Protein AF-A0A354DED5-F1 (afdb_monomer_lite)

pLDDT: mean 85.1, std 9.59, range [46.59, 94.31]

Sequence (66 aa):
VFENRFMHVDEFKRMGAQIKIEGRTAIVEGGQRLSGAQVKCTDLRAGAALLLTGLICEENTSTELT

Structure (mmCIF, N/CA/C/O backbone):
data_AF-A0A354DED5-F1
#
_entry.id   AF-A0A354DED5-F1
#
loop_
_atom_site.group_PDB
_atom_site.id
_atom_site.type_symbol
_atom_site.label_atom_id
_atom_site.label_alt_id
_atom_site.label_comp_id
_atom_site.label_asym_id
_atom_site.label_entity_id
_atom_site.label_seq_id
_atom_site.pdbx_PDB_ins_code
_atom_site.Cartn_x
_atom_site.Cartn_y
_atom_site.Cartn_z
_atom_site.occupancy
_atom_site.B_iso_or_equiv
_atom_site.auth_seq_id
_atom_site.auth_comp_id
_atom_site.auth_asym_id
_atom_site.auth_atom_id
_atom_site.pdbx_PDB_model_num
ATOM 1 N N . VAL A 1 1 ? -10.446 -13.908 12.692 1.00 46.59 1 VAL A N 1
ATOM 2 C CA . VAL A 1 1 ? -11.208 -12.658 12.462 1.00 46.59 1 VAL A CA 1
ATOM 3 C C . VAL A 1 1 ? -10.289 -11.514 12.875 1.00 46.59 1 VAL A C 1
ATOM 5 O O . VAL A 1 1 ? -9.994 -11.418 14.049 1.00 46.59 1 VAL A O 1
ATOM 8 N N . PHE A 1 2 ? -9.702 -10.790 11.915 1.00 54.28 2 PHE A N 1
ATOM 9 C CA . PHE A 1 2 ? -8.714 -9.720 12.159 1.00 54.28 2 PHE A CA 1
ATOM 10 C C . PHE A 1 2 ? -9.417 -8.358 12.172 1.00 54.28 2 PHE A C 1
ATOM 12 O O . PHE A 1 2 ? -10.184 -8.080 11.245 1.00 54.28 2 PHE A O 1
ATOM 19 N N . GLU A 1 3 ? -9.148 -7.541 13.190 1.00 53.38 3 GLU A N 1
ATOM 20 C CA . GLU A 1 3 ? -9.843 -6.268 13.438 1.00 53.38 3 GLU A CA 1
ATOM 21 C C . GLU A 1 3 ? -9.422 -5.141 12.483 1.00 53.38 3 GLU A C 1
ATOM 23 O O . GLU A 1 3 ? -10.258 -4.315 12.138 1.00 53.38 3 GLU A O 1
ATOM 28 N N . ASN A 1 4 ? -8.206 -5.176 11.924 1.00 63.34 4 ASN A N 1
ATOM 29 C CA . ASN A 1 4 ? -7.715 -4.137 11.014 1.00 63.34 4 ASN A CA 1
ATOM 30 C C . ASN A 1 4 ? -7.213 -4.722 9.685 1.00 63.34 4 ASN A C 1
ATOM 32 O O . ASN A 1 4 ? -6.071 -5.159 9.570 1.00 63.34 4 ASN A O 1
ATOM 36 N N . ARG A 1 5 ? -8.078 -4.758 8.660 1.00 74.06 5 ARG A N 1
ATOM 37 C CA . ARG A 1 5 ? -7.758 -5.364 7.348 1.00 74.06 5 ARG A CA 1
ATOM 38 C C . ARG A 1 5 ? -7.044 -4.441 6.363 1.00 74.06 5 ARG A C 1
ATOM 40 O O . ARG A 1 5 ? -6.516 -4.951 5.385 1.00 74.06 5 ARG A O 1
ATOM 47 N N . PHE A 1 6 ? -7.048 -3.131 6.595 1.00 83.88 6 PHE A N 1
ATOM 48 C CA . PHE A 1 6 ? -6.615 -2.135 5.607 1.00 83.88 6 PHE A CA 1
ATOM 49 C C . PHE A 1 6 ? -5.486 -1.224 6.105 1.00 83.88 6 PHE A C 1
ATOM 51 O O . PHE A 1 6 ? -5.241 -0.191 5.502 1.00 83.88 6 PHE A O 1
ATOM 58 N N . MET A 1 7 ? -4.775 -1.591 7.178 1.00 82.19 7 MET A N 1
ATOM 59 C CA . MET A 1 7 ? -3.694 -0.751 7.735 1.00 82.19 7 MET A CA 1
ATOM 60 C C . MET A 1 7 ? -2.587 -0.445 6.716 1.00 82.19 7 MET A C 1
ATOM 62 O O . MET A 1 7 ? -2.024 0.639 6.715 1.00 82.19 7 MET A O 1
ATOM 66 N N . HIS A 1 8 ? -2.314 -1.375 5.802 1.00 85.62 8 HIS A N 1
ATOM 67 C CA . HIS A 1 8 ? -1.317 -1.212 4.740 1.00 85.62 8 HIS A CA 1
ATOM 68 C C . HIS A 1 8 ? -1.748 -0.267 3.611 1.00 85.62 8 HIS A C 1
ATOM 70 O O . HIS A 1 8 ? -0.932 0.101 2.771 1.00 85.62 8 HIS A O 1
ATOM 76 N N . VAL A 1 9 ? -3.027 0.116 3.551 1.00 90.69 9 VAL A N 1
ATOM 77 C CA . VAL A 1 9 ? -3.550 0.959 2.469 1.00 90.69 9 VAL A CA 1
ATOM 78 C C . VAL A 1 9 ? -2.956 2.359 2.518 1.00 90.69 9 VAL A C 1
ATOM 80 O O . VAL A 1 9 ? -2.700 2.940 1.466 1.00 90.69 9 VAL A O 1
ATOM 83 N N . ASP A 1 10 ? -2.690 2.889 3.708 1.00 89.56 10 ASP A N 1
ATOM 84 C CA . ASP A 1 10 ? -2.086 4.214 3.828 1.00 89.56 10 ASP A CA 1
ATOM 85 C C . ASP A 1 10 ? -0.632 4.225 3.346 1.00 89.56 10 ASP A C 1
ATOM 87 O O . ASP A 1 10 ? -0.211 5.184 2.704 1.00 89.56 10 ASP A O 1
ATOM 91 N N . GLU A 1 11 ? 0.102 3.125 3.514 1.00 90.88 11 GLU A N 1
ATOM 92 C CA . GLU A 1 11 ? 1.444 2.982 2.941 1.00 90.88 11 GLU A CA 1
ATOM 93 C C . GLU A 1 11 ? 1.409 2.915 1.411 1.00 90.88 11 GLU A C 1
ATOM 95 O O . GLU A 1 11 ? 2.200 3.583 0.750 1.00 90.88 11 GLU A O 1
ATOM 100 N N . PHE A 1 12 ? 0.436 2.211 0.824 1.00 91.19 12 PHE A N 1
ATOM 101 C CA . PHE A 1 12 ? 0.245 2.237 -0.629 1.00 91.19 12 PHE A CA 1
ATOM 102 C C . PHE A 1 12 ? -0.074 3.641 -1.147 1.00 91.19 12 PHE A C 1
ATOM 104 O O . PHE A 1 12 ? 0.468 4.048 -2.174 1.00 91.19 12 PHE A O 1
ATOM 111 N N . LYS A 1 13 ? -0.891 4.420 -0.428 1.00 91.19 13 LYS A N 1
ATOM 112 C CA . LYS A 1 13 ? -1.148 5.826 -0.783 1.00 91.19 13 LYS A CA 1
ATOM 113 C C . LYS A 1 13 ? 0.117 6.679 -0.734 1.00 91.19 13 LYS A C 1
ATOM 115 O O . LYS A 1 13 ? 0.290 7.537 -1.593 1.00 91.19 13 LYS A O 1
ATOM 120 N N . ARG A 1 14 ? 1.026 6.435 0.220 1.00 89.62 14 ARG A N 1
ATOM 121 C CA . ARG A 1 14 ? 2.334 7.120 0.283 1.00 89.62 14 ARG A CA 1
ATOM 122 C C . ARG A 1 14 ? 3.211 6.814 -0.931 1.00 89.62 14 ARG A C 1
ATOM 124 O O . ARG A 1 14 ? 3.993 7.667 -1.330 1.00 89.62 14 ARG A O 1
ATOM 131 N N . MET A 1 15 ? 3.038 5.640 -1.534 1.00 91.00 15 MET A N 1
ATOM 132 C CA . MET A 1 15 ? 3.684 5.241 -2.790 1.00 91.00 15 MET A CA 1
ATOM 133 C C . MET A 1 15 ? 2.946 5.757 -4.040 1.00 91.00 15 MET A C 1
ATOM 135 O O . MET A 1 15 ? 3.334 5.426 -5.156 1.00 91.00 15 MET A O 1
ATOM 139 N N . GLY A 1 16 ? 1.879 6.549 -3.879 1.00 90.12 16 GLY A N 1
ATOM 140 C CA . GLY A 1 16 ? 1.097 7.118 -4.982 1.00 90.12 16 GLY A CA 1
ATOM 141 C C . GLY A 1 16 ? -0.116 6.288 -5.413 1.00 90.12 16 GLY A C 1
ATOM 142 O O . GLY A 1 16 ? -0.767 6.631 -6.399 1.00 90.12 16 GLY A O 1
ATOM 143 N N . ALA A 1 17 ? -0.463 5.213 -4.697 1.00 92.69 17 ALA A N 1
ATOM 144 C CA . ALA A 1 17 ? -1.643 4.419 -5.027 1.00 92.69 17 ALA A CA 1
ATOM 145 C C . ALA A 1 17 ? -2.941 5.162 -4.683 1.00 92.69 17 ALA A C 1
ATOM 147 O O . ALA A 1 17 ? -3.109 5.703 -3.587 1.00 92.69 17 ALA A O 1
ATOM 148 N N . GLN A 1 18 ? -3.911 5.114 -5.590 1.00 93.56 18 GLN A N 1
ATOM 149 C CA . GLN A 1 18 ? -5.215 5.729 -5.388 1.00 93.56 18 GLN A CA 1
ATOM 150 C C . GLN A 1 18 ? -6.203 4.689 -4.850 1.00 93.56 18 GLN A C 1
ATOM 152 O O . GLN A 1 18 ? -6.771 3.886 -5.589 1.00 93.56 18 GLN A O 1
ATOM 157 N N . ILE A 1 19 ? -6.365 4.673 -3.525 1.00 93.56 19 ILE A N 1
ATOM 158 C CA . ILE A 1 19 ? -7.215 3.703 -2.827 1.00 93.56 19 ILE A CA 1
ATOM 159 C C . ILE A 1 19 ? -8.168 4.431 -1.883 1.00 93.56 19 ILE A C 1
ATOM 161 O O . ILE A 1 19 ? -7.738 5.179 -1.001 1.00 93.56 19 ILE A O 1
ATOM 165 N N . LYS A 1 20 ? -9.466 4.163 -2.014 1.00 92.56 20 LYS A N 1
ATOM 166 C CA . LYS A 1 20 ? -10.515 4.665 -1.122 1.00 92.56 20 LYS A CA 1
ATOM 167 C C . LYS A 1 20 ? -11.097 3.520 -0.301 1.00 92.56 20 LYS A C 1
ATOM 169 O O . LYS A 1 20 ? -11.426 2.469 -0.843 1.00 92.56 20 LYS A O 1
ATOM 174 N N . ILE A 1 21 ? -11.243 3.725 1.006 1.00 91.12 21 ILE A N 1
ATOM 175 C CA . ILE A 1 21 ? -11.900 2.759 1.892 1.00 91.12 21 ILE A CA 1
ATOM 176 C C . ILE A 1 21 ? -13.330 3.214 2.157 1.00 91.12 21 ILE A C 1
ATOM 178 O O . ILE A 1 21 ? -13.554 4.320 2.642 1.00 91.12 21 ILE A O 1
ATOM 182 N N . GLU A 1 22 ? -14.289 2.340 1.867 1.00 91.00 22 GLU A N 1
ATOM 183 C CA . GLU A 1 22 ? -15.706 2.525 2.168 1.00 91.00 22 GLU A CA 1
ATOM 184 C C . GLU A 1 22 ? -16.186 1.359 3.038 1.00 91.00 22 GLU A C 1
ATOM 186 O O . GLU A 1 22 ? -16.495 0.262 2.567 1.00 91.00 22 GLU A O 1
ATOM 191 N N . GLY A 1 23 ? -16.185 1.576 4.357 1.00 88.19 23 GLY A N 1
ATOM 192 C CA . GLY A 1 23 ? -16.545 0.562 5.347 1.00 88.19 23 GLY A CA 1
ATOM 193 C C . GLY A 1 23 ? -15.607 -0.647 5.315 1.00 88.19 23 GLY A C 1
ATOM 194 O O . GLY A 1 23 ? -14.517 -0.618 5.880 1.00 88.19 23 GLY A O 1
ATOM 195 N N . ARG A 1 24 ? -16.051 -1.738 4.680 1.00 87.44 24 ARG A N 1
ATOM 196 C CA . ARG A 1 24 ? -15.290 -2.997 4.543 1.00 87.44 24 ARG A CA 1
ATOM 197 C C . ARG A 1 24 ? -14.777 -3.237 3.122 1.00 87.44 24 ARG A C 1
ATOM 199 O O . ARG A 1 24 ? -14.251 -4.316 2.851 1.00 87.44 24 ARG A O 1
ATOM 206 N N . THR A 1 25 ? -14.936 -2.251 2.247 1.00 89.00 25 THR A N 1
ATOM 207 C CA . THR A 1 25 ? -14.559 -2.311 0.838 1.00 89.00 25 THR A CA 1
ATOM 208 C C . THR A 1 25 ? -13.384 -1.379 0.585 1.00 89.00 25 THR A C 1
ATOM 210 O O . THR A 1 25 ? -13.381 -0.243 1.054 1.00 89.00 25 THR A O 1
ATOM 213 N N . ALA A 1 26 ? -12.399 -1.858 -0.171 1.00 91.31 26 ALA A N 1
ATOM 214 C CA . ALA A 1 26 ? -11.342 -1.029 -0.733 1.00 91.31 26 ALA A CA 1
ATOM 215 C C . ALA A 1 26 ? -11.596 -0.866 -2.232 1.00 91.31 26 ALA A C 1
ATOM 217 O O . ALA A 1 26 ? -11.667 -1.853 -2.963 1.00 91.31 26 ALA A O 1
ATOM 218 N N . ILE A 1 27 ? -11.754 0.376 -2.672 1.00 94.00 27 ILE A N 1
ATOM 219 C CA . ILE A 1 27 ? -11.886 0.758 -4.073 1.00 94.00 27 ILE A CA 1
ATOM 220 C C . ILE A 1 27 ? -10.498 1.195 -4.531 1.00 94.00 27 ILE A C 1
ATOM 222 O O . ILE A 1 27 ? -9.935 2.130 -3.965 1.00 94.00 27 ILE A O 1
ATOM 226 N N . VAL A 1 28 ? -9.940 0.489 -5.513 1.00 93.56 28 VAL A N 1
ATOM 227 C CA . VAL A 1 28 ? -8.592 0.732 -6.040 1.00 93.56 28 VAL A CA 1
ATOM 228 C C . VAL A 1 28 ? -8.716 1.270 -7.459 1.00 93.56 28 VAL A C 1
ATOM 230 O O . VAL A 1 28 ? -9.268 0.599 -8.329 1.00 93.56 28 VAL A O 1
ATOM 233 N N . GLU A 1 29 ? -8.189 2.467 -7.692 1.00 94.31 29 GLU A N 1
ATOM 234 C CA . GLU A 1 29 ? -8.099 3.080 -9.015 1.00 94.31 29 GLU A CA 1
ATOM 235 C C . GLU A 1 29 ? -6.694 2.830 -9.581 1.00 94.31 29 GLU A C 1
ATOM 237 O O . GLU A 1 29 ? -5.690 3.312 -9.056 1.00 94.31 29 GLU A O 1
ATOM 242 N N . GLY A 1 30 ? -6.618 1.996 -10.621 1.00 89.25 30 GLY A N 1
ATOM 243 C CA . GLY A 1 30 ? -5.362 1.635 -11.282 1.00 89.25 30 GLY A CA 1
ATOM 244 C C . GLY A 1 30 ? -4.919 2.644 -12.347 1.00 89.25 30 GLY A C 1
ATOM 245 O O . GLY A 1 30 ? -5.622 3.600 -12.657 1.00 89.25 30 GLY A O 1
ATOM 246 N N . GLY A 1 31 ? -3.752 2.392 -12.947 1.00 85.50 31 GLY A N 1
ATOM 247 C CA . GLY A 1 31 ? -3.206 3.201 -14.048 1.00 85.50 31 GLY A CA 1
ATOM 248 C C . GLY A 1 31 ? -2.251 4.315 -13.614 1.00 85.50 31 GLY A C 1
ATOM 249 O O . GLY A 1 31 ? -1.602 4.916 -14.467 1.00 85.50 31 GLY A O 1
ATOM 250 N N . GLN A 1 32 ? -2.113 4.544 -12.306 1.00 85.50 32 GLN A N 1
ATOM 251 C CA . GLN A 1 32 ? -1.120 5.460 -11.750 1.00 85.50 32 GLN A CA 1
ATOM 252 C C . GLN A 1 32 ? 0.251 4.785 -11.640 1.00 85.50 32 GLN A C 1
ATOM 254 O O . GLN A 1 32 ? 0.345 3.594 -11.328 1.00 85.50 32 GLN A O 1
ATOM 259 N N . ARG A 1 33 ? 1.320 5.553 -11.871 1.00 87.44 33 ARG A N 1
ATOM 260 C CA . ARG A 1 33 ? 2.682 5.114 -11.545 1.00 87.44 33 ARG A CA 1
ATOM 261 C C . ARG A 1 33 ? 2.889 5.173 -10.040 1.00 87.44 33 ARG A C 1
ATOM 263 O O . ARG A 1 33 ? 2.442 6.116 -9.394 1.00 87.44 33 ARG A O 1
ATOM 270 N N . LEU A 1 34 ? 3.570 4.163 -9.514 1.00 90.25 34 LEU A N 1
ATOM 271 C CA . LEU A 1 34 ? 3.947 4.109 -8.111 1.00 90.25 34 LEU A CA 1
ATOM 272 C C . LEU A 1 34 ? 5.399 4.554 -7.958 1.00 90.25 34 LEU A C 1
ATOM 274 O O . LEU A 1 34 ? 6.259 4.212 -8.775 1.00 90.25 34 LEU A O 1
ATOM 278 N N . SER A 1 35 ? 5.651 5.314 -6.901 1.00 89.06 35 SER A N 1
ATOM 279 C CA . SER A 1 35 ? 6.966 5.840 -6.559 1.00 89.06 35 SER A CA 1
ATOM 280 C C . SER A 1 35 ? 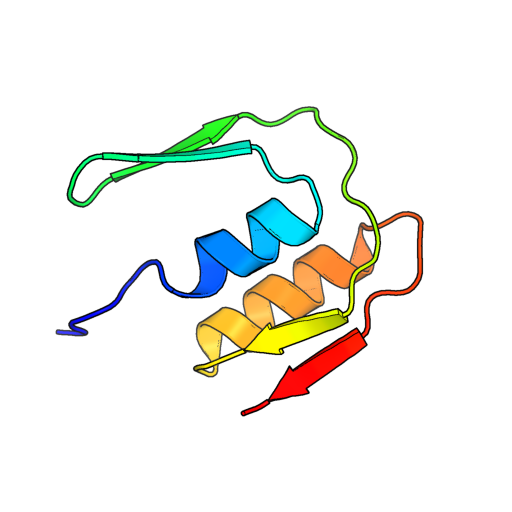7.526 5.114 -5.345 1.00 89.06 35 SER A C 1
ATOM 282 O O . SER A 1 35 ? 6.795 4.721 -4.428 1.00 89.06 35 SER A O 1
ATOM 284 N N . GLY A 1 36 ? 8.847 4.956 -5.337 1.00 88.94 36 GLY A N 1
ATOM 285 C CA . GLY A 1 3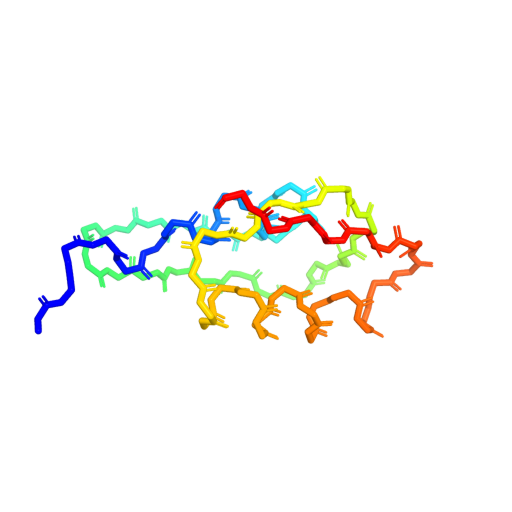6 ? 9.561 4.433 -4.185 1.00 88.94 36 GLY A CA 1
ATOM 286 C C . GLY A 1 36 ? 9.343 5.333 -2.970 1.00 88.94 36 GLY A C 1
ATOM 287 O O . GLY A 1 36 ? 9.385 6.555 -3.064 1.00 88.94 36 GLY A O 1
ATOM 288 N N . ALA A 1 37 ? 9.078 4.726 -1.817 1.00 88.44 37 ALA A N 1
ATOM 289 C CA . ALA A 1 37 ? 8.914 5.441 -0.560 1.00 88.44 37 ALA A CA 1
ATOM 290 C C . ALA A 1 37 ? 9.453 4.598 0.597 1.00 88.44 37 ALA A C 1
ATOM 292 O O . ALA A 1 37 ? 9.560 3.372 0.498 1.00 88.44 37 ALA A O 1
ATOM 293 N N . GLN A 1 38 ? 9.772 5.255 1.713 1.00 87.88 38 GLN A N 1
ATOM 294 C CA . GLN A 1 38 ? 10.046 4.562 2.968 1.00 87.88 38 GLN A CA 1
ATOM 295 C C . GLN A 1 38 ? 8.718 4.206 3.636 1.00 87.88 38 GLN A C 1
ATOM 297 O O . GLN A 1 38 ? 8.017 5.099 4.120 1.00 87.88 38 GLN A O 1
ATOM 302 N N . VAL A 1 39 ? 8.370 2.923 3.659 1.00 87.12 39 VAL A N 1
ATOM 303 C CA . VAL A 1 39 ? 7.074 2.424 4.138 1.00 87.12 39 VAL A CA 1
ATOM 304 C C . VAL A 1 39 ? 7.222 1.530 5.362 1.00 87.12 39 VAL A C 1
ATOM 306 O O . VAL A 1 39 ? 8.236 0.849 5.531 1.00 87.12 39 VAL A O 1
ATOM 309 N N . LYS A 1 40 ? 6.202 1.529 6.223 1.00 87.81 40 LYS A N 1
ATOM 310 C CA . LYS A 1 40 ? 6.185 0.720 7.449 1.00 87.81 40 LYS A CA 1
ATOM 311 C C . LYS A 1 40 ? 5.159 -0.395 7.365 1.00 87.81 40 LYS A C 1
ATOM 313 O O . LYS A 1 40 ? 3.981 -0.139 7.146 1.00 87.81 40 LYS A O 1
ATOM 318 N N . CYS A 1 41 ? 5.577 -1.637 7.577 1.00 84.31 41 CYS A N 1
ATOM 319 C CA . CYS A 1 41 ? 4.640 -2.754 7.655 1.00 84.31 41 CYS A CA 1
ATOM 320 C C . CYS A 1 41 ? 4.310 -3.095 9.112 1.00 84.31 41 CYS A C 1
ATOM 322 O O . CYS A 1 41 ? 5.185 -3.115 9.970 1.00 84.31 41 CYS A O 1
ATOM 324 N N . THR A 1 42 ? 3.028 -3.360 9.379 1.00 80.38 42 THR A N 1
ATOM 325 C CA . THR A 1 42 ? 2.505 -3.691 10.719 1.00 80.38 42 THR A CA 1
ATOM 326 C C . THR A 1 42 ? 2.177 -5.174 10.887 1.00 80.38 42 THR A C 1
ATOM 328 O O . THR A 1 42 ? 1.864 -5.632 11.982 1.00 80.38 42 THR A O 1
ATOM 331 N N . ASP A 1 43 ? 2.169 -5.936 9.792 1.00 84.56 43 ASP A N 1
ATOM 332 C CA . ASP A 1 43 ? 1.933 -7.376 9.796 1.00 84.56 43 ASP A CA 1
ATOM 333 C C . ASP A 1 43 ? 2.562 -8.052 8.570 1.00 84.56 43 ASP A C 1
ATOM 335 O O . ASP A 1 43 ? 2.934 -7.401 7.591 1.00 84.56 43 ASP A O 1
ATOM 339 N N . LEU A 1 44 ? 2.652 -9.384 8.610 1.00 85.50 44 LEU A N 1
ATOM 340 C CA . LEU A 1 44 ? 3.308 -10.180 7.571 1.00 85.50 44 LEU A CA 1
ATOM 341 C C . LEU A 1 44 ? 2.682 -9.996 6.178 1.00 85.50 44 LEU A C 1
ATOM 343 O O . LEU A 1 44 ? 3.397 -9.971 5.177 1.00 85.50 44 LEU A O 1
ATOM 347 N N . ARG A 1 45 ? 1.353 -9.854 6.089 1.00 87.00 45 ARG A N 1
ATOM 348 C CA . ARG A 1 45 ? 0.663 -9.710 4.796 1.00 87.00 45 ARG A CA 1
ATOM 349 C C . ARG A 1 45 ? 0.880 -8.318 4.226 1.00 87.00 45 ARG A C 1
ATOM 351 O O . ARG A 1 45 ? 1.130 -8.193 3.032 1.00 87.00 45 ARG A O 1
ATOM 358 N N . ALA A 1 46 ? 0.825 -7.299 5.085 1.00 86.56 46 ALA A N 1
ATOM 359 C CA . ALA A 1 46 ? 1.190 -5.933 4.726 1.00 86.56 46 ALA A CA 1
ATOM 360 C C . ALA A 1 46 ? 2.622 -5.868 4.177 1.00 86.56 46 ALA A C 1
ATOM 362 O O . ALA A 1 46 ? 2.842 -5.294 3.115 1.00 86.56 46 ALA A O 1
ATOM 363 N N . GLY A 1 47 ? 3.575 -6.519 4.853 1.00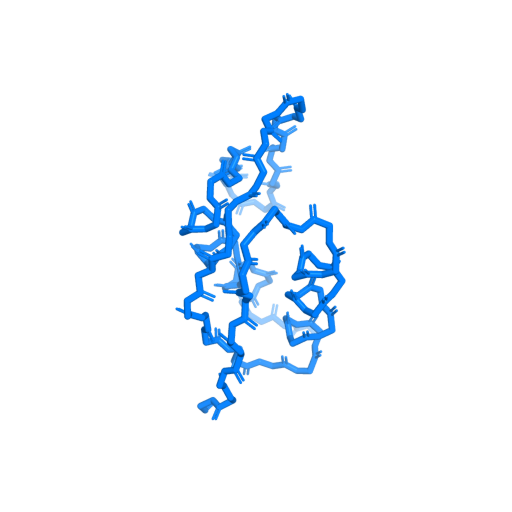 88.06 47 GLY A N 1
ATOM 364 C CA . GLY A 1 47 ? 4.969 -6.582 4.411 1.00 88.06 47 GLY A CA 1
ATOM 365 C C 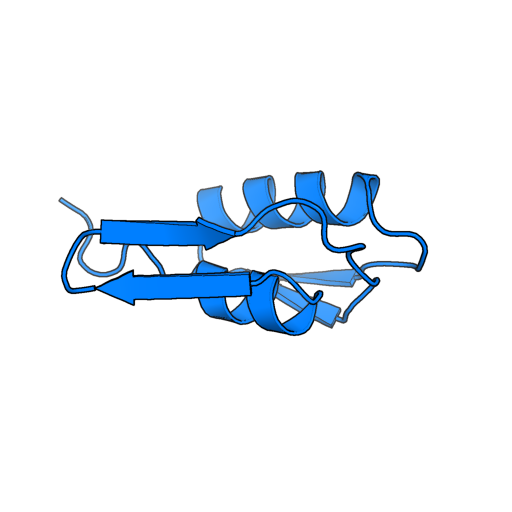. GLY A 1 47 ? 5.129 -7.238 3.039 1.00 88.06 47 GLY A C 1
ATOM 366 O O . GLY A 1 47 ? 5.764 -6.664 2.160 1.00 88.06 47 GLY A O 1
ATOM 367 N N . ALA A 1 48 ? 4.501 -8.397 2.820 1.00 89.50 48 ALA A N 1
ATOM 368 C CA . ALA A 1 48 ? 4.553 -9.083 1.528 1.00 89.50 48 ALA A CA 1
ATOM 369 C C . ALA A 1 48 ? 3.955 -8.237 0.392 1.00 89.50 48 ALA A C 1
ATOM 371 O O . ALA A 1 48 ? 4.519 -8.173 -0.698 1.00 89.50 48 ALA A O 1
ATOM 372 N N . ALA A 1 49 ? 2.833 -7.562 0.650 1.00 89.94 49 ALA A N 1
ATOM 373 C CA . ALA A 1 49 ? 2.182 -6.725 -0.346 1.00 89.94 49 ALA A CA 1
ATOM 374 C C . ALA A 1 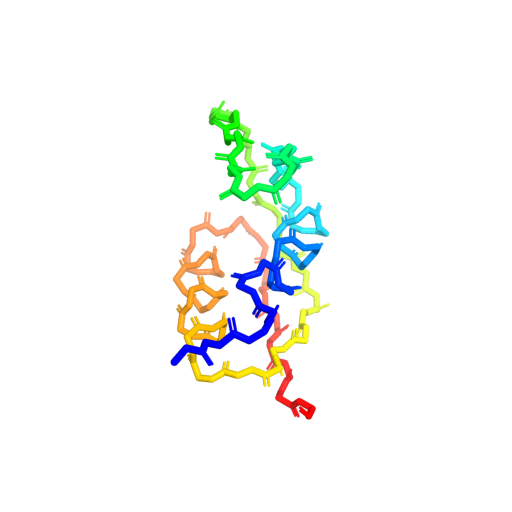49 ? 3.022 -5.475 -0.683 1.00 89.94 49 ALA A C 1
ATOM 376 O O . ALA A 1 49 ? 3.203 -5.170 -1.858 1.00 89.94 49 ALA A O 1
ATOM 377 N N . LEU A 1 50 ? 3.612 -4.811 0.318 1.00 89.25 50 LEU A N 1
ATOM 378 C CA . LEU A 1 50 ? 4.510 -3.665 0.112 1.00 89.25 50 LEU A CA 1
ATOM 379 C C . LEU A 1 50 ? 5.800 -4.052 -0.617 1.00 89.25 50 LEU A C 1
ATOM 381 O O . LEU A 1 50 ? 6.267 -3.293 -1.462 1.00 89.25 50 LEU A O 1
ATOM 385 N N . LEU A 1 51 ? 6.343 -5.241 -0.349 1.00 89.62 51 LEU A N 1
ATOM 386 C CA . LEU A 1 51 ? 7.507 -5.756 -1.068 1.00 89.62 51 LEU A CA 1
ATOM 387 C C . LEU A 1 51 ? 7.203 -5.921 -2.563 1.00 89.62 51 LEU A C 1
ATOM 389 O O . LEU A 1 51 ? 7.971 -5.455 -3.399 1.00 89.62 51 LEU A O 1
ATOM 393 N N . LEU A 1 52 ? 6.063 -6.534 -2.901 1.00 90.00 52 LEU A N 1
ATOM 394 C CA . LEU A 1 52 ? 5.624 -6.685 -4.293 1.00 90.00 52 LEU A CA 1
ATOM 395 C C . LEU A 1 52 ? 5.432 -5.330 -4.976 1.00 90.00 52 LEU A C 1
ATOM 397 O O . LEU A 1 52 ? 5.821 -5.162 -6.128 1.00 90.00 52 LEU A O 1
ATOM 401 N N . THR A 1 53 ? 4.872 -4.355 -4.263 1.00 89.56 53 THR A N 1
ATOM 402 C CA . THR A 1 53 ? 4.724 -2.994 -4.778 1.00 89.56 53 THR A CA 1
ATOM 403 C C . THR A 1 53 ? 6.070 -2.301 -4.976 1.00 89.56 53 THR A C 1
ATOM 405 O O . THR A 1 53 ? 6.253 -1.613 -5.975 1.00 89.56 53 THR A O 1
ATOM 408 N N . GLY A 1 54 ? 7.042 -2.521 -4.091 1.00 88.38 54 GLY A N 1
ATOM 409 C CA . GLY A 1 54 ? 8.392 -1.984 -4.254 1.00 88.38 54 GLY A CA 1
ATOM 410 C C . GLY A 1 54 ? 9.106 -2.500 -5.505 1.00 88.38 54 GLY A C 1
ATOM 411 O O . GLY A 1 54 ? 9.850 -1.753 -6.127 1.00 88.38 54 GLY A O 1
ATOM 412 N N . LEU A 1 55 ? 8.827 -3.736 -5.938 1.00 88.50 55 LEU A N 1
ATOM 413 C CA . LEU A 1 55 ? 9.417 -4.308 -7.159 1.00 88.50 55 LEU A CA 1
ATOM 414 C C . LEU A 1 55 ? 8.952 -3.626 -8.454 1.00 88.50 55 LEU A C 1
ATOM 416 O O . LEU A 1 55 ? 9.630 -3.747 -9.471 1.00 88.50 55 LEU A O 1
ATOM 420 N N . ILE A 1 56 ? 7.796 -2.956 -8.439 1.00 88.56 56 ILE A N 1
ATOM 421 C CA . ILE A 1 56 ? 7.218 -2.288 -9.618 1.00 88.56 56 ILE A CA 1
ATOM 422 C C . ILE A 1 56 ? 7.399 -0.764 -9.602 1.00 88.56 56 ILE A C 1
ATOM 424 O O . ILE A 1 56 ? 6.997 -0.101 -10.556 1.00 88.56 56 ILE A O 1
ATOM 428 N N . CYS A 1 57 ? 7.958 -0.201 -8.528 1.00 87.12 57 CYS A N 1
ATOM 429 C CA . CYS A 1 57 ? 8.187 1.237 -8.411 1.00 87.12 57 CYS A CA 1
ATOM 430 C C . CYS A 1 57 ? 9.397 1.680 -9.236 1.00 87.12 57 CYS A C 1
ATOM 432 O O . CYS A 1 57 ? 10.376 0.950 -9.363 1.00 87.12 57 CYS A O 1
ATOM 434 N N . GLU A 1 58 ? 9.345 2.900 -9.773 1.00 77.69 58 GLU A N 1
ATOM 435 C CA . GLU A 1 58 ? 10.464 3.452 -10.558 1.00 77.69 58 GLU A CA 1
ATOM 436 C C . GLU A 1 58 ? 11.661 3.870 -9.695 1.00 77.69 58 GLU A C 1
ATOM 438 O O . GLU A 1 58 ? 12.783 3.965 -10.189 1.00 77.69 58 GLU A O 1
ATOM 443 N N . GLU A 1 59 ? 11.430 4.101 -8.404 1.00 81.69 59 GLU A N 1
ATOM 444 C CA . GLU A 1 59 ? 12.440 4.535 -7.443 1.00 81.69 59 GLU A CA 1
ATOM 445 C C . GLU A 1 59 ? 12.626 3.496 -6.334 1.00 81.69 59 GLU A C 1
ATOM 447 O O . GLU A 1 59 ? 11.773 2.634 -6.114 1.00 81.69 59 GLU A O 1
ATOM 452 N N . ASN A 1 60 ? 13.732 3.600 -5.593 1.00 82.00 60 ASN A N 1
ATOM 453 C CA . ASN A 1 60 ? 14.020 2.683 -4.494 1.00 82.00 60 ASN A CA 1
ATOM 454 C C . ASN A 1 60 ? 12.955 2.768 -3.389 1.00 82.00 60 ASN A C 1
ATOM 456 O O . ASN A 1 60 ? 12.774 3.802 -2.746 1.00 82.00 60 ASN A O 1
ATOM 460 N N . THR A 1 61 ? 12.310 1.638 -3.110 1.00 86.56 61 THR A N 1
ATOM 461 C CA . THR A 1 61 ? 11.443 1.447 -1.942 1.00 86.56 61 THR A CA 1
ATOM 462 C C . THR A 1 61 ? 12.253 0.859 -0.788 1.00 86.56 61 THR A C 1
ATOM 464 O O . THR A 1 61 ? 12.981 -0.114 -0.973 1.00 86.56 61 THR A O 1
ATOM 467 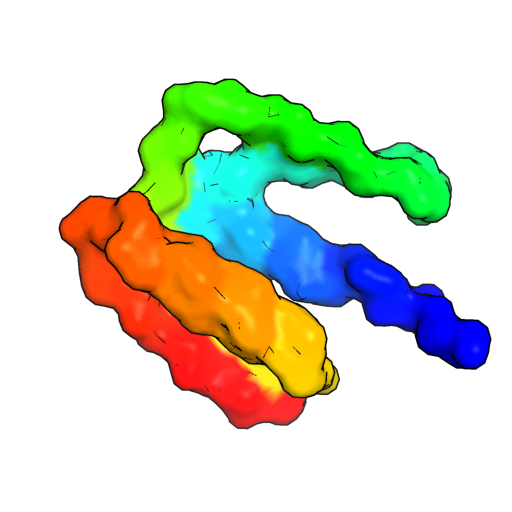N N . SER A 1 62 ? 12.093 1.410 0.418 1.00 82.81 62 SER A N 1
ATOM 468 C CA . SER A 1 62 ? 12.643 0.831 1.651 1.00 82.81 62 SER A CA 1
ATOM 469 C C . SER A 1 62 ? 11.501 0.470 2.595 1.00 82.81 62 SER A C 1
ATOM 471 O O . SER A 1 62 ? 10.637 1.301 2.871 1.00 82.81 62 SER A O 1
ATOM 473 N N . THR A 1 63 ? 11.475 -0.771 3.074 1.00 78.38 63 THR A N 1
ATOM 474 C CA . THR A 1 63 ? 10.446 -1.274 3.994 1.00 78.38 63 THR A CA 1
ATOM 475 C C . THR A 1 63 ? 11.046 -1.499 5.376 1.00 78.38 63 THR A C 1
ATOM 477 O O . THR A 1 63 ? 12.007 -2.258 5.505 1.00 78.38 63 THR A O 1
ATOM 480 N N . GLU A 1 64 ? 10.443 -0.923 6.412 1.00 78.81 64 GLU A N 1
ATOM 481 C CA . GLU A 1 64 ? 10.790 -1.187 7.812 1.00 78.81 64 GLU A CA 1
ATOM 482 C C . GLU A 1 64 ? 9.627 -1.889 8.523 1.00 78.81 64 GLU A C 1
ATOM 484 O O . GLU A 1 64 ? 8.477 -1.455 8.436 1.00 78.81 64 GLU A O 1
ATOM 489 N N . LEU A 1 65 ? 9.921 -2.979 9.235 1.00 71.69 65 LEU A N 1
ATOM 490 C CA . LEU A 1 65 ? 8.949 -3.645 10.103 1.00 71.69 65 LEU A CA 1
ATOM 491 C C . LEU A 1 65 ? 8.969 -2.946 11.466 1.00 71.69 65 LEU A C 1
ATOM 493 O O . LEU A 1 65 ? 10.034 -2.839 12.075 1.00 71.69 65 LEU A O 1
ATOM 497 N N . THR A 1 66 ? 7.814 -2.450 11.917 1.00 62.91 66 THR A N 1
ATOM 498 C CA . THR A 1 66 ? 7.642 -1.835 13.247 1.00 62.91 66 THR A CA 1
ATOM 499 C C . THR A 1 66 ? 6.793 -2.724 14.140 1.00 62.91 66 THR A C 1
ATOM 501 O O . THR A 1 66 ? 5.796 -3.281 13.629 1.00 62.91 66 THR A O 1
#

Foldseek 3Di:
DDPDDCPLVVQQVVQVWDWDDDPPDIDGDDDDAGAADEGEDADDVSVVVVVVNQVRHPYHHHYDYD

Secondary structure (DSSP, 8-state):
--S-S-TTHHHHHHTT-EEEEETTEEEEE--PPP---EEEESSHHHHHHHHHHHTT-SS--EEEE-

Radius of gyration: 11.63 Å; chains: 1; bounding box: 31×20×28 Å